Protein AF-A0A967F6J4-F1 (afdb_monomer_lite)

Secondary structure (DSSP, 8-state):
-HHHHHHHHHHHH-GGGTTSTTHHHHHHHHHHHHHHHHHHHHHHHHHHHHHHHTT--HHHHHHHHHHHHHHHHHHHHHHHH-S-HHHHHHHHHHHHHHHHHHHHHHHH--

Foldseek 3Di:
DVLVCQLVVCVVVCVVCVVDPPSSVVSSVVSVVCVVVVVLVVVLVVLQVVCVVVVNNPLSVCLVVLLVVLLVVLLVVLVVDDPCSVVSNVVSNVVSSVVSCVSSVVVSVD

Radius of gyration: 17.19 Å; chains: 1; bounding box: 37×26×44 Å

Structure (mmCIF, N/CA/C/O backbone):
data_AF-A0A967F6J4-F1
#
_entry.id   AF-A0A967F6J4-F1
#
loop_
_atom_site.group_PDB
_atom_site.id
_atom_site.type_symbol
_atom_site.label_atom_id
_atom_site.label_alt_id
_atom_site.label_comp_id
_atom_site.label_asym_id
_atom_site.label_entity_id
_atom_site.label_seq_id
_atom_site.pdbx_PDB_ins_code
_atom_site.Cartn_x
_atom_site.Cartn_y
_atom_site.Cartn_z
_atom_site.occupancy
_atom_site.B_iso_or_equiv
_atom_site.auth_seq_id
_atom_site.auth_comp_id
_atom_site.auth_asym_id
_atom_site.auth_atom_id
_atom_site.pdbx_PDB_model_num
ATOM 1 N N . MET A 1 1 ? 22.062 -3.959 3.932 1.00 48.03 1 MET A N 1
ATOM 2 C CA . MET A 1 1 ? 22.482 -5.319 3.520 1.00 48.03 1 MET A CA 1
ATOM 3 C C . MET A 1 1 ? 21.611 -5.921 2.414 1.00 48.03 1 MET A C 1
ATOM 5 O O . MET A 1 1 ? 22.178 -6.377 1.433 1.00 48.03 1 MET A O 1
ATOM 9 N N . GLY A 1 2 ? 20.271 -5.871 2.468 1.00 49.75 2 GLY A N 1
ATOM 10 C CA . GLY A 1 2 ? 19.442 -6.456 1.393 1.00 49.75 2 GLY A CA 1
ATOM 11 C C . GLY A 1 2 ? 19.561 -5.790 0.008 1.00 49.75 2 GLY A C 1
ATOM 12 O O . GLY A 1 2 ? 19.518 -6.486 -0.998 1.00 49.75 2 GLY A O 1
ATOM 13 N N . MET A 1 3 ? 19.857 -4.483 -0.063 1.00 47.31 3 MET A N 1
ATOM 14 C CA . MET A 1 3 ? 20.184 -3.800 -1.332 1.00 47.31 3 MET A CA 1
ATOM 15 C C . MET A 1 3 ? 21.465 -4.312 -2.015 1.00 47.31 3 MET A C 1
ATOM 17 O O . MET A 1 3 ? 21.596 -4.171 -3.226 1.00 47.31 3 MET A O 1
ATOM 21 N N . LEU A 1 4 ? 22.410 -4.876 -1.253 1.00 53.16 4 LEU A N 1
ATOM 22 C CA . LEU A 1 4 ? 23.666 -5.435 -1.775 1.00 53.16 4 LEU A CA 1
ATOM 23 C C . LEU A 1 4 ? 23.513 -6.916 -2.161 1.00 53.16 4 LEU A C 1
ATOM 25 O O . LEU A 1 4 ? 24.203 -7.383 -3.058 1.00 53.16 4 LEU A O 1
ATOM 29 N N . ALA A 1 5 ? 22.580 -7.637 -1.525 1.00 55.25 5 ALA A N 1
ATOM 30 C CA . ALA A 1 5 ? 22.264 -9.040 -1.817 1.00 55.25 5 ALA A CA 1
ATOM 31 C C . ALA A 1 5 ? 21.223 -9.224 -2.943 1.00 55.25 5 ALA A C 1
ATOM 33 O O . ALA A 1 5 ? 21.057 -10.332 -3.453 1.00 55.25 5 ALA A O 1
ATOM 34 N N . ALA A 1 6 ? 20.545 -8.145 -3.354 1.00 54.03 6 ALA A N 1
ATOM 35 C CA . ALA A 1 6 ? 19.533 -8.144 -4.412 1.00 54.03 6 ALA A CA 1
ATOM 36 C C . ALA A 1 6 ? 19.987 -8.806 -5.736 1.00 54.03 6 ALA A C 1
ATOM 38 O O . ALA A 1 6 ? 19.220 -9.608 -6.269 1.00 54.03 6 ALA A O 1
ATOM 39 N N . PRO A 1 7 ? 21.219 -8.590 -6.251 1.00 53.19 7 PRO A N 1
ATOM 40 C CA . PRO A 1 7 ? 21.671 -9.256 -7.477 1.00 53.19 7 PRO A CA 1
ATOM 41 C C . PRO A 1 7 ? 21.774 -10.783 -7.327 1.00 53.19 7 PRO A C 1
ATOM 43 O O . PRO A 1 7 ? 21.494 -11.523 -8.270 1.00 53.19 7 PRO A O 1
ATOM 46 N N . GLY A 1 8 ? 22.159 -11.262 -6.138 1.00 56.56 8 GLY A N 1
ATOM 47 C CA . GLY A 1 8 ? 22.277 -12.691 -5.834 1.00 56.56 8 GLY A CA 1
ATOM 48 C C . GLY A 1 8 ? 20.916 -13.377 -5.705 1.00 56.56 8 GLY A C 1
ATOM 49 O O . GLY A 1 8 ? 20.718 -14.455 -6.255 1.00 56.56 8 GLY A O 1
ATOM 50 N N . LEU A 1 9 ? 19.955 -12.714 -5.058 1.00 56.31 9 LEU A N 1
ATOM 51 C CA . LEU A 1 9 ? 18.573 -13.188 -4.924 1.00 56.31 9 LEU A CA 1
ATOM 52 C C . LEU A 1 9 ? 17.860 -13.293 -6.279 1.00 56.31 9 LEU A C 1
ATOM 54 O O . LEU A 1 9 ? 17.202 -14.294 -6.551 1.00 56.31 9 LEU A O 1
ATOM 58 N N . VAL A 1 10 ? 18.047 -12.302 -7.157 1.00 56.78 10 VAL A N 1
ATOM 59 C CA . VAL A 1 10 ? 17.493 -12.313 -8.520 1.00 56.78 10 VAL A CA 1
ATOM 60 C C . VAL A 1 10 ? 18.077 -13.456 -9.349 1.00 56.78 10 VAL A C 1
ATOM 62 O O . VAL A 1 10 ? 17.326 -14.166 -10.008 1.00 56.78 10 VAL A O 1
ATOM 65 N N . ARG A 1 11 ? 19.394 -13.694 -9.283 1.00 56.25 11 ARG A N 1
ATOM 66 C CA . ARG A 1 11 ? 20.024 -14.829 -9.983 1.00 56.25 11 ARG A CA 1
ATOM 67 C C . ARG A 1 11 ? 19.519 -16.195 -9.513 1.00 56.25 11 ARG A C 1
ATOM 69 O O . ARG A 1 11 ? 19.534 -17.129 -10.310 1.00 56.25 11 ARG A O 1
ATOM 76 N N . LEU A 1 12 ? 19.104 -16.307 -8.250 1.00 60.34 12 LEU A N 1
ATOM 77 C CA . LEU A 1 12 ? 18.668 -17.560 -7.631 1.00 60.34 12 LEU A CA 1
ATOM 78 C C . LEU A 1 12 ? 17.171 -17.842 -7.848 1.00 60.34 12 LEU A C 1
ATOM 80 O O . LEU A 1 12 ? 16.791 -18.988 -8.055 1.00 60.34 12 LEU A O 1
ATOM 84 N N . LEU A 1 13 ? 16.329 -16.803 -7.834 1.00 56.84 13 LEU A N 1
ATOM 85 C CA . LEU A 1 13 ? 14.874 -16.914 -8.015 1.00 56.84 13 LEU A CA 1
ATOM 86 C C . LEU A 1 13 ? 14.433 -16.806 -9.484 1.00 56.84 13 LEU A C 1
ATOM 88 O O . LEU A 1 13 ? 13.418 -17.383 -9.860 1.00 56.84 13 LEU A O 1
ATOM 92 N N . ALA A 1 14 ? 15.191 -16.095 -10.323 1.00 54.28 14 ALA A N 1
ATOM 93 C CA . ALA A 1 14 ? 14.901 -15.897 -11.743 1.00 54.28 14 ALA A CA 1
ATOM 94 C C . ALA A 1 14 ? 15.951 -16.596 -12.626 1.00 54.28 14 ALA A C 1
ATOM 96 O O . ALA A 1 14 ? 16.617 -15.969 -13.451 1.00 54.28 14 ALA A O 1
ATOM 97 N N . LEU A 1 15 ? 16.095 -17.917 -12.462 1.00 52.38 15 LEU A N 1
ATOM 98 C CA . LEU A 1 15 ? 17.035 -18.749 -13.233 1.00 52.38 15 LEU A CA 1
ATOM 99 C C . LEU A 1 15 ? 16.834 -18.649 -14.763 1.00 52.38 15 LEU A C 1
ATOM 101 O O . LEU A 1 15 ? 17.796 -18.808 -15.501 1.00 52.38 15 LEU A O 1
ATOM 105 N N . GLY A 1 16 ? 15.630 -18.298 -15.238 1.00 50.59 16 GLY A N 1
ATOM 106 C CA . GLY A 1 16 ? 15.321 -18.072 -16.662 1.00 50.59 16 GLY A CA 1
ATOM 107 C C . GLY A 1 16 ? 15.557 -16.646 -17.188 1.00 50.59 16 GLY A C 1
ATOM 108 O O . GLY A 1 16 ? 15.245 -16.360 -18.339 1.00 50.59 16 GLY A O 1
ATOM 109 N N . PHE A 1 17 ? 16.058 -15.710 -16.369 1.00 47.09 17 PHE A N 1
ATOM 110 C CA . PHE A 1 17 ? 16.376 -14.333 -16.803 1.00 47.09 17 PHE A CA 1
ATOM 111 C C . PHE A 1 17 ? 17.838 -14.161 -17.235 1.00 47.09 17 PHE A C 1
ATOM 113 O O . PHE A 1 17 ? 18.210 -13.093 -17.720 1.00 47.09 17 PHE A O 1
ATOM 120 N N . GLN A 1 18 ? 18.660 -15.197 -17.060 1.00 49.38 18 GLN A N 1
ATOM 121 C CA . GLN A 1 18 ? 20.082 -15.179 -17.413 1.00 49.38 18 GLN A CA 1
ATOM 122 C C . GLN A 1 18 ? 20.303 -15.221 -18.934 1.00 49.38 18 GLN A C 1
ATOM 124 O O . GLN A 1 18 ? 21.317 -14.716 -19.407 1.00 49.38 18 GLN A O 1
ATOM 129 N N . ASP A 1 19 ? 19.326 -15.724 -19.693 1.00 51.72 19 ASP A N 1
ATOM 130 C CA . ASP A 1 19 ? 19.412 -15.888 -21.150 1.00 51.72 19 ASP A CA 1
ATOM 131 C C . ASP A 1 19 ? 19.041 -14.621 -21.948 1.00 51.72 19 ASP A C 1
ATOM 133 O O . ASP A 1 19 ? 19.105 -14.616 -23.175 1.00 51.72 19 ASP A O 1
ATOM 137 N N . ILE A 1 20 ? 18.640 -13.525 -21.281 1.00 54.69 20 ILE A N 1
ATOM 138 C CA . ILE A 1 20 ? 18.161 -12.298 -21.941 1.00 54.69 20 ILE A CA 1
ATOM 139 C C . ILE A 1 20 ? 18.933 -11.080 -21.419 1.00 54.69 20 ILE A C 1
ATOM 141 O O . ILE A 1 20 ? 18.736 -10.626 -20.286 1.00 54.69 20 ILE A O 1
ATOM 145 N N . ALA A 1 21 ? 19.792 -10.513 -22.271 1.00 47.16 21 ALA A N 1
ATOM 146 C CA . ALA A 1 21 ? 20.589 -9.330 -21.955 1.00 47.16 21 ALA A CA 1
ATOM 147 C C . ALA A 1 21 ? 19.694 -8.143 -21.529 1.00 47.16 21 ALA A C 1
ATOM 149 O O . ALA A 1 21 ? 18.755 -7.775 -22.228 1.00 47.16 21 ALA A O 1
ATOM 150 N N . GLY A 1 22 ? 19.973 -7.554 -20.358 1.00 56.19 22 GLY A N 1
ATOM 151 C CA . GLY A 1 22 ? 19.273 -6.375 -19.817 1.00 56.19 22 GLY A CA 1
ATOM 152 C C . GLY A 1 22 ? 18.209 -6.643 -18.736 1.00 56.19 22 GLY A C 1
ATOM 153 O O . GLY A 1 22 ? 17.969 -5.774 -17.898 1.00 56.19 22 GLY A O 1
ATOM 154 N N . LYS A 1 23 ? 17.631 -7.853 -18.647 1.00 54.38 23 LYS A N 1
ATOM 155 C CA . LYS A 1 23 ? 16.582 -8.179 -17.648 1.00 54.38 23 LYS A CA 1
ATOM 156 C C . LYS A 1 23 ? 17.087 -8.243 -16.205 1.00 54.38 23 LYS A C 1
ATOM 158 O O . LYS A 1 23 ? 16.367 -7.868 -15.280 1.00 54.38 23 LYS A O 1
ATOM 163 N N . VAL A 1 24 ? 18.329 -8.674 -15.995 1.00 55.84 24 VAL A N 1
ATOM 164 C CA . VAL A 1 24 ? 18.935 -8.747 -14.653 1.00 55.84 24 VAL A CA 1
ATOM 165 C C . VAL A 1 24 ? 19.130 -7.348 -14.048 1.00 55.84 24 VAL A C 1
ATOM 167 O O . VAL A 1 24 ? 18.865 -7.159 -12.862 1.00 55.84 24 VAL A O 1
ATOM 170 N N . GLY A 1 25 ? 19.511 -6.355 -14.862 1.00 58.22 25 GLY A N 1
ATOM 171 C CA . GLY A 1 25 ? 19.656 -4.960 -14.424 1.00 58.22 25 GLY A CA 1
ATOM 172 C C . GLY A 1 25 ? 18.323 -4.340 -14.001 1.00 58.22 25 GLY A C 1
ATOM 173 O O . GLY A 1 25 ? 18.218 -3.805 -12.899 1.00 58.22 25 GLY A O 1
ATOM 174 N N . LEU A 1 26 ? 17.282 -4.521 -14.821 1.00 57.38 26 LEU A N 1
ATOM 175 C CA . LEU A 1 26 ? 15.930 -4.029 -14.537 1.00 57.38 26 LEU A CA 1
ATOM 176 C C . LEU A 1 26 ? 15.353 -4.643 -13.248 1.00 57.38 26 LEU A C 1
ATOM 178 O O . LEU A 1 26 ? 14.748 -3.965 -12.423 1.00 57.38 26 LEU A O 1
ATOM 182 N N . THR A 1 27 ? 15.589 -5.939 -13.038 1.00 55.25 27 THR A N 1
ATOM 183 C CA . THR A 1 27 ? 15.090 -6.660 -11.857 1.00 55.25 27 THR A CA 1
ATOM 184 C C . THR A 1 27 ? 15.815 -6.225 -10.576 1.00 55.25 27 THR A C 1
ATOM 186 O O . THR A 1 27 ? 15.199 -6.115 -9.512 1.00 55.25 27 THR A O 1
ATOM 189 N N . ALA A 1 28 ? 17.114 -5.919 -10.660 1.00 59.28 28 ALA A N 1
ATOM 190 C CA . ALA A 1 28 ? 17.877 -5.379 -9.535 1.00 59.28 28 ALA A CA 1
ATOM 191 C C . ALA A 1 28 ? 17.405 -3.967 -9.141 1.00 59.28 28 ALA A C 1
ATOM 193 O O . ALA A 1 28 ? 17.318 -3.652 -7.952 1.00 59.28 28 ALA A O 1
ATOM 194 N N . GLU A 1 29 ? 17.051 -3.139 -10.124 1.00 60.72 29 GLU A N 1
ATOM 195 C CA . GLU A 1 29 ? 16.510 -1.798 -9.900 1.00 60.72 29 GLU A CA 1
ATOM 196 C C . GLU A 1 29 ? 15.113 -1.850 -9.258 1.00 60.72 29 GLU A C 1
ATOM 198 O O . GLU A 1 29 ? 14.885 -1.222 -8.223 1.00 60.72 29 GLU A O 1
ATOM 203 N N . LEU A 1 30 ? 14.221 -2.707 -9.768 1.00 58.34 30 LEU A N 1
ATOM 204 C CA . LEU A 1 30 ? 12.904 -2.960 -9.169 1.00 58.34 30 LEU A CA 1
ATOM 205 C C . LEU A 1 30 ? 13.008 -3.475 -7.726 1.00 58.34 30 LEU A C 1
ATOM 207 O O . LEU A 1 30 ? 12.262 -3.034 -6.853 1.00 58.34 30 LEU A O 1
ATOM 211 N N . THR A 1 31 ? 13.975 -4.350 -7.436 1.00 61.00 31 THR A N 1
ATOM 212 C CA . THR A 1 31 ? 14.215 -4.859 -6.073 1.00 61.00 31 THR A CA 1
ATOM 213 C C . THR A 1 31 ? 14.689 -3.751 -5.126 1.00 61.00 31 THR A C 1
ATOM 215 O O . THR A 1 31 ? 14.302 -3.723 -3.957 1.00 61.00 31 THR A O 1
ATOM 218 N N . ARG A 1 32 ? 15.494 -2.800 -5.619 1.00 63.72 32 ARG A N 1
ATOM 219 C CA . ARG A 1 32 ? 15.898 -1.610 -4.855 1.00 63.72 32 ARG A CA 1
ATOM 220 C C . ARG A 1 32 ? 14.718 -0.683 -4.563 1.00 63.72 32 ARG A C 1
ATOM 222 O O . ARG A 1 32 ? 14.63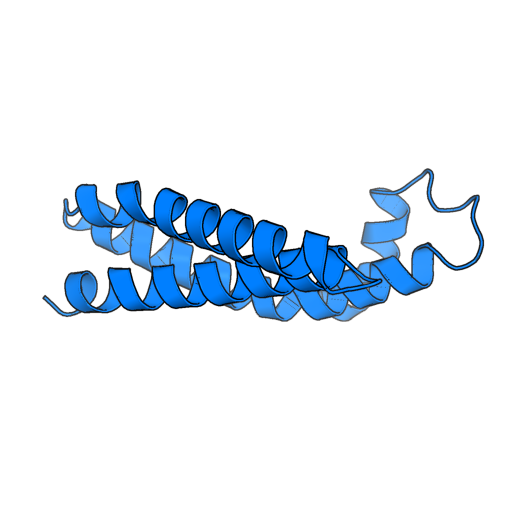7 -0.172 -3.451 1.00 63.72 32 ARG A O 1
ATOM 229 N N . ILE A 1 33 ? 13.799 -0.516 -5.512 1.00 61.44 33 ILE A N 1
ATOM 230 C CA . ILE A 1 33 ? 12.586 0.308 -5.360 1.00 61.44 33 ILE A CA 1
ATOM 231 C C . ILE A 1 33 ? 11.563 -0.348 -4.417 1.00 61.44 33 ILE A C 1
ATOM 233 O O . ILE A 1 33 ? 10.895 0.337 -3.646 1.00 61.44 33 ILE A O 1
ATOM 237 N N . MET A 1 34 ? 11.469 -1.678 -4.421 1.00 58.56 34 MET A N 1
ATOM 238 C CA . MET A 1 34 ? 10.602 -2.449 -3.518 1.00 58.56 34 MET A CA 1
ATOM 239 C C . MET A 1 34 ? 11.132 -2.503 -2.077 1.00 58.56 34 MET A C 1
ATOM 241 O O . MET A 1 34 ? 10.382 -2.781 -1.143 1.00 58.56 34 MET A O 1
ATOM 245 N N . PHE A 1 35 ? 12.422 -2.237 -1.860 1.00 66.69 35 PHE A N 1
ATOM 246 C CA . PHE A 1 35 ? 13.028 -2.326 -0.531 1.00 66.69 35 PHE A CA 1
ATOM 247 C C . PHE A 1 35 ? 12.428 -1.324 0.477 1.00 66.69 35 PHE A C 1
ATOM 249 O O . PHE A 1 35 ? 12.081 -1.736 1.582 1.00 66.69 35 PHE A O 1
ATOM 256 N N . PRO A 1 36 ? 12.222 -0.039 0.123 1.00 61.91 36 PRO A N 1
ATOM 257 C CA . PRO A 1 36 ? 11.424 0.884 0.929 1.00 61.91 36 PRO A CA 1
ATOM 258 C C . PRO A 1 36 ? 9.982 0.409 1.153 1.00 61.91 36 PRO A C 1
ATOM 260 O O . PRO A 1 36 ? 9.460 0.562 2.255 1.00 61.91 36 PRO A O 1
ATOM 263 N N . TYR A 1 37 ? 9.347 -0.209 0.148 1.00 61.34 37 TYR A N 1
ATOM 264 C CA . TYR A 1 37 ? 7.979 -0.732 0.260 1.00 61.34 37 TYR A CA 1
ATOM 265 C C . TYR A 1 37 ? 7.854 -1.824 1.338 1.00 61.34 37 TYR A C 1
ATOM 267 O O . TYR A 1 37 ? 6.836 -1.882 2.025 1.00 61.34 37 TYR A O 1
ATOM 275 N N . LEU A 1 38 ? 8.909 -2.619 1.576 1.00 67.25 38 LEU A N 1
ATOM 276 C CA . LEU A 1 38 ? 8.945 -3.610 2.663 1.00 67.25 38 LEU A CA 1
ATOM 277 C C . LEU A 1 38 ? 8.787 -2.986 4.059 1.00 67.25 38 LEU A C 1
ATOM 279 O O . LEU A 1 38 ? 8.173 -3.592 4.936 1.00 67.25 38 LEU A O 1
ATOM 283 N N . LEU A 1 39 ? 9.308 -1.774 4.272 1.00 69.50 39 LEU A N 1
ATOM 284 C CA . LEU A 1 39 ? 9.124 -1.062 5.538 1.00 69.50 39 LEU A CA 1
ATOM 285 C C . LEU A 1 39 ? 7.651 -0.673 5.722 1.00 69.50 39 LEU A C 1
ATOM 287 O O . LEU A 1 39 ? 7.076 -0.900 6.785 1.00 69.50 39 LEU A O 1
ATOM 291 N N . PHE A 1 40 ? 7.025 -0.145 4.668 1.00 66.06 40 PHE A N 1
ATOM 292 C CA . PHE A 1 40 ? 5.624 0.275 4.692 1.00 66.06 40 PHE A CA 1
ATOM 293 C C . PHE A 1 40 ? 4.657 -0.901 4.853 1.00 66.06 40 PHE A C 1
ATOM 295 O O . PHE A 1 40 ? 3.748 -0.824 5.679 1.00 66.06 40 PHE A O 1
ATOM 302 N N . ILE A 1 41 ? 4.870 -2.010 4.137 1.00 71.19 41 ILE A N 1
ATOM 303 C CA . ILE A 1 41 ? 4.024 -3.202 4.286 1.00 71.19 41 ILE A CA 1
ATOM 304 C C . ILE A 1 41 ? 4.232 -3.882 5.647 1.00 71.19 41 ILE A C 1
ATOM 306 O O . ILE A 1 41 ? 3.275 -4.394 6.221 1.00 71.19 41 ILE A O 1
ATOM 310 N N . GLY A 1 42 ? 5.445 -3.820 6.213 1.00 76.75 42 GLY A N 1
ATOM 311 C CA . GLY A 1 42 ? 5.729 -4.288 7.572 1.00 76.75 42 GLY A CA 1
ATOM 312 C C . GLY A 1 42 ? 5.007 -3.464 8.643 1.00 76.75 42 GLY A C 1
ATOM 313 O O . GLY A 1 42 ? 4.361 -4.031 9.522 1.00 76.75 42 GLY A O 1
ATOM 314 N N . LEU A 1 43 ? 5.046 -2.132 8.536 1.00 76.00 43 LEU A N 1
ATOM 315 C CA . LEU A 1 43 ? 4.283 -1.218 9.397 1.00 76.00 43 LEU A CA 1
ATOM 316 C C . LEU A 1 43 ? 2.775 -1.473 9.296 1.00 76.00 43 LEU A C 1
ATOM 318 O O . LEU A 1 43 ? 2.092 -1.569 10.312 1.00 76.00 43 LEU A O 1
ATOM 322 N N . MET A 1 44 ? 2.259 -1.646 8.081 1.00 75.56 44 MET A N 1
ATOM 323 C CA . MET A 1 44 ? 0.848 -1.950 7.861 1.00 75.56 44 MET A CA 1
ATOM 324 C C . MET A 1 44 ? 0.447 -3.302 8.468 1.00 75.56 44 MET A C 1
ATOM 326 O O . MET A 1 44 ? -0.595 -3.399 9.118 1.00 75.56 44 MET A O 1
ATOM 330 N N . ALA A 1 45 ? 1.281 -4.333 8.308 1.00 78.69 45 ALA A N 1
ATOM 331 C CA . ALA A 1 45 ? 1.060 -5.642 8.915 1.00 78.69 45 ALA A CA 1
ATOM 332 C C . ALA A 1 45 ? 1.048 -5.567 10.450 1.00 78.69 45 ALA A C 1
ATOM 334 O O . ALA A 1 45 ? 0.201 -6.196 11.082 1.00 78.69 45 ALA A O 1
ATOM 335 N N . LEU A 1 46 ? 1.927 -4.754 11.046 1.00 82.19 46 LEU A N 1
ATOM 336 C CA . LEU A 1 46 ? 1.959 -4.523 12.491 1.00 82.19 46 LEU A CA 1
ATOM 337 C C . LEU A 1 46 ? 0.675 -3.843 12.988 1.00 82.19 46 LEU A C 1
ATOM 339 O O . LEU A 1 46 ? 0.093 -4.287 13.974 1.00 82.19 46 LEU A O 1
ATOM 343 N N . VAL A 1 47 ? 0.201 -2.803 12.293 1.00 78.69 47 VAL A N 1
ATOM 344 C CA . VAL A 1 47 ? -1.041 -2.095 12.649 1.00 78.69 47 VAL A CA 1
ATOM 345 C C . VAL A 1 47 ? -2.256 -3.022 12.542 1.00 78.69 47 VAL A C 1
ATOM 347 O O . VAL A 1 47 ? -3.091 -3.043 13.444 1.00 78.69 47 VAL A O 1
ATOM 350 N N . MET A 1 48 ? -2.334 -3.846 11.492 1.00 79.06 48 MET A N 1
ATOM 351 C CA . MET A 1 48 ? -3.391 -4.856 11.363 1.00 79.06 48 MET A CA 1
ATOM 352 C C . MET A 1 48 ? -3.328 -5.907 12.480 1.00 79.06 48 MET A C 1
ATOM 354 O O . MET A 1 48 ? -4.366 -6.282 13.023 1.00 79.06 48 MET A O 1
ATOM 358 N N . ALA A 1 49 ? -2.129 -6.367 12.850 1.00 80.56 49 ALA A N 1
ATOM 359 C CA . ALA A 1 49 ? -1.943 -7.326 13.938 1.00 80.56 49 ALA A CA 1
ATOM 360 C C . ALA A 1 49 ? -2.356 -6.742 15.300 1.00 80.56 49 ALA A C 1
ATOM 362 O O . ALA A 1 49 ? -3.033 -7.418 16.074 1.00 80.56 49 ALA A O 1
AT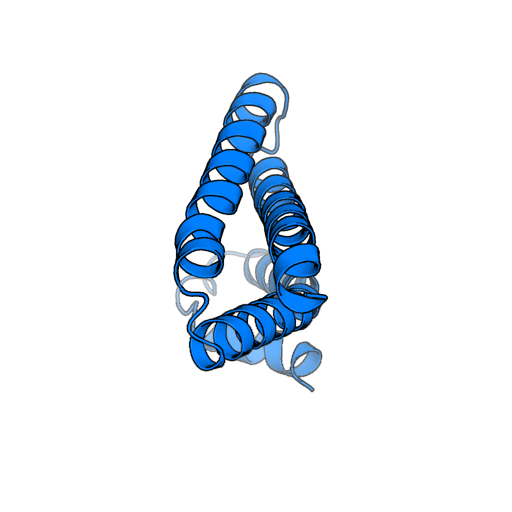OM 363 N N . LEU A 1 50 ? -2.005 -5.481 15.570 1.00 83.44 50 LEU A N 1
ATOM 364 C CA . LEU A 1 50 ? -2.366 -4.784 16.803 1.00 83.44 50 LEU A CA 1
ATOM 365 C C . LEU A 1 50 ? -3.883 -4.573 16.915 1.00 83.44 50 LEU A C 1
ATOM 367 O O . LEU A 1 50 ? -4.462 -4.863 17.960 1.00 83.44 50 LEU A O 1
ATOM 371 N N . LEU A 1 51 ? -4.541 -4.158 15.828 1.00 80.25 51 LEU A N 1
ATOM 372 C CA . LEU A 1 51 ? -6.000 -4.004 15.780 1.0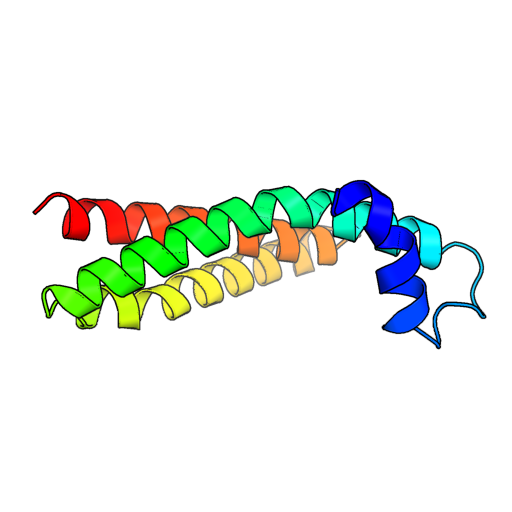0 80.25 51 LEU A CA 1
ATOM 373 C C . LEU A 1 51 ? -6.737 -5.338 15.960 1.00 80.25 51 LEU A C 1
ATOM 375 O O . LEU A 1 51 ? -7.705 -5.418 16.717 1.00 80.25 51 LEU A O 1
ATOM 379 N N . ASN A 1 52 ? -6.230 -6.412 15.352 1.00 83.19 52 ASN A N 1
ATOM 380 C CA . ASN A 1 52 ? -6.756 -7.757 15.580 1.00 83.19 52 ASN A CA 1
ATOM 381 C C . ASN A 1 52 ? -6.590 -8.200 17.045 1.00 83.19 52 ASN A C 1
ATOM 383 O O . ASN A 1 52 ? -7.489 -8.838 17.595 1.00 83.19 52 ASN A O 1
ATOM 387 N N . ALA A 1 53 ? -5.484 -7.837 17.705 1.00 82.12 53 ALA A N 1
ATOM 388 C CA . ALA A 1 53 ? -5.248 -8.167 19.112 1.00 82.12 53 ALA A CA 1
ATOM 389 C C . ALA A 1 53 ? -6.241 -7.467 20.060 1.00 82.12 53 ALA A C 1
ATOM 391 O O . ALA A 1 53 ? -6.695 -8.080 21.026 1.00 82.12 53 ALA A O 1
ATOM 392 N N . VAL A 1 54 ? -6.657 -6.232 19.750 1.00 83.94 54 VAL A N 1
ATOM 393 C CA . VAL A 1 54 ? -7.703 -5.500 20.500 1.00 83.94 54 VAL A CA 1
ATOM 394 C C . VAL A 1 54 ? -9.134 -5.847 20.055 1.00 83.94 54 VAL A C 1
ATOM 396 O O . VAL A 1 54 ? -10.085 -5.142 20.381 1.00 83.94 54 VAL A O 1
ATOM 399 N N . ARG A 1 55 ? -9.310 -6.965 19.335 1.00 80.56 55 ARG A N 1
ATOM 400 C CA . ARG A 1 55 ? -10.591 -7.476 18.811 1.00 80.56 55 ARG A CA 1
ATOM 401 C C . ARG A 1 55 ? -11.298 -6.567 17.798 1.00 80.56 55 ARG A C 1
ATOM 403 O O . ARG A 1 55 ? -12.491 -6.735 17.540 1.00 80.56 55 ARG A O 1
ATOM 410 N N . VAL A 1 56 ? -10.568 -5.654 17.159 1.00 78.06 56 VAL A N 1
ATOM 411 C CA . VAL A 1 56 ? -11.054 -4.855 16.029 1.00 78.06 56 VAL A CA 1
ATOM 412 C C . VAL A 1 56 ? -10.698 -5.585 14.732 1.00 78.06 56 VAL A C 1
ATOM 414 O O . VAL A 1 56 ? -9.682 -5.312 14.105 1.00 78.06 56 VAL A O 1
ATOM 417 N N . PHE A 1 57 ? -11.539 -6.540 14.325 1.00 78.25 57 PHE A N 1
ATOM 418 C CA . PHE A 1 57 ? -11.287 -7.392 13.148 1.00 78.25 57 PHE A CA 1
ATOM 419 C C . PHE A 1 57 ? -11.845 -6.823 11.838 1.00 78.25 57 PHE A C 1
ATOM 421 O O . PHE A 1 57 ? -11.324 -7.099 10.760 1.00 78.25 57 PHE A O 1
ATOM 428 N N . ALA A 1 58 ? -12.906 -6.015 11.916 1.00 79.88 58 ALA A N 1
ATOM 429 C CA . ALA A 1 58 ? -13.613 -5.522 10.735 1.00 79.88 58 ALA A CA 1
ATOM 430 C C . ALA A 1 58 ? -12.767 -4.544 9.901 1.00 79.88 58 ALA A C 1
ATOM 432 O O . ALA A 1 58 ? -12.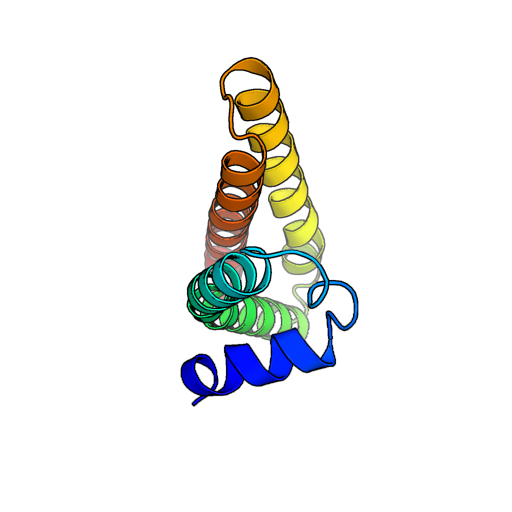748 -4.639 8.675 1.00 79.88 58 ALA A O 1
ATOM 433 N N . ALA A 1 59 ? -12.035 -3.633 10.553 1.00 79.12 59 ALA A N 1
ATOM 434 C CA . ALA A 1 59 ? -11.205 -2.654 9.852 1.00 79.12 59 ALA A CA 1
ATOM 435 C C . ALA A 1 59 ? -9.992 -3.304 9.139 1.00 79.12 59 ALA A C 1
ATOM 437 O O . ALA A 1 59 ? -9.844 -3.074 7.937 1.00 79.12 59 ALA A O 1
ATOM 438 N N . PRO A 1 60 ? -9.192 -4.185 9.784 1.00 77.94 60 PRO A N 1
ATOM 439 C CA . PRO A 1 60 ? -8.131 -4.947 9.110 1.00 77.94 60 PRO A CA 1
ATOM 440 C C . PRO A 1 60 ? -8.633 -5.897 8.010 1.00 77.94 60 PRO A C 1
ATOM 442 O O . PRO A 1 60 ? -7.963 -6.087 6.994 1.00 77.94 60 PRO A O 1
ATOM 445 N N . ALA A 1 61 ? -9.822 -6.486 8.168 1.00 81.75 61 ALA A N 1
ATOM 446 C CA . ALA A 1 61 ? -10.402 -7.358 7.144 1.00 81.75 61 ALA A CA 1
ATOM 447 C C . ALA A 1 61 ? -10.829 -6.594 5.876 1.00 81.75 61 ALA A C 1
ATOM 449 O O . ALA A 1 61 ? -10.839 -7.170 4.789 1.00 81.75 61 ALA A O 1
ATOM 450 N N . PHE A 1 62 ? -11.152 -5.300 5.990 1.00 84.25 62 PHE A N 1
ATOM 451 C CA . PHE A 1 62 ? -11.565 -4.470 4.855 1.00 84.25 62 PHE A CA 1
ATOM 452 C C . PHE A 1 62 ? -10.384 -3.867 4.082 1.00 84.25 62 PHE A C 1
ATOM 454 O O . PHE A 1 62 ? -10.498 -3.575 2.891 1.00 84.25 62 PHE A O 1
ATOM 461 N N . THR A 1 63 ? -9.214 -3.720 4.711 1.00 84.19 63 THR A N 1
ATOM 462 C CA . THR A 1 63 ? -8.043 -3.105 4.070 1.00 84.19 63 THR A CA 1
ATOM 463 C C . THR A 1 63 ? -7.622 -3.713 2.723 1.00 84.19 63 THR A C 1
ATOM 465 O O . THR A 1 63 ? -7.307 -2.937 1.818 1.00 84.19 63 THR A O 1
ATOM 468 N N . PRO A 1 64 ? -7.639 -5.042 2.491 1.00 83.19 64 PRO A N 1
ATOM 469 C CA . PRO A 1 64 ? -7.314 -5.619 1.181 1.00 83.19 64 PRO A CA 1
ATOM 470 C C . PRO A 1 64 ? -8.228 -5.130 0.047 1.00 83.19 64 PR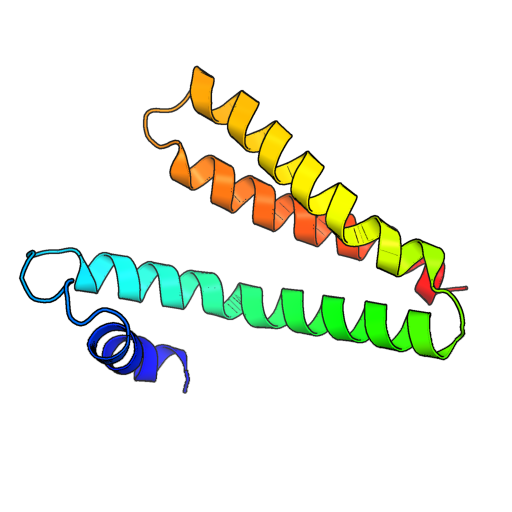O A C 1
ATOM 472 O O . PRO A 1 64 ? -7.786 -5.015 -1.096 1.00 83.19 64 PRO A O 1
ATOM 475 N N . VAL A 1 65 ? -9.487 -4.794 0.354 1.00 89.25 65 VAL A N 1
ATOM 476 C CA . VAL A 1 65 ? -10.454 -4.273 -0.625 1.00 89.25 65 VAL A CA 1
ATOM 477 C C . VAL A 1 65 ? -10.016 -2.902 -1.138 1.00 89.25 65 VAL A C 1
ATOM 479 O O . VAL A 1 65 ? -10.051 -2.667 -2.343 1.00 89.25 65 VAL A O 1
ATOM 482 N N . LEU A 1 66 ? -9.535 -2.025 -0.250 1.00 86.88 66 LEU A N 1
ATOM 483 C CA . LEU A 1 66 ? -9.037 -0.689 -0.608 1.00 86.88 66 LEU A CA 1
ATOM 484 C C . LEU A 1 66 ? -7.828 -0.756 -1.552 1.00 86.88 66 LEU A C 1
ATOM 486 O O . LEU A 1 66 ? -7.762 -0.007 -2.526 1.00 86.88 66 LEU A O 1
ATOM 490 N N . LEU A 1 67 ? -6.898 -1.680 -1.300 1.00 85.12 67 LEU A N 1
ATOM 491 C CA . LEU A 1 67 ? -5.734 -1.890 -2.166 1.00 85.12 67 LEU A CA 1
ATOM 492 C C . LEU A 1 67 ? -6.146 -2.393 -3.547 1.00 85.12 67 LEU A C 1
ATOM 494 O O . LEU A 1 67 ? -5.725 -1.822 -4.549 1.00 85.12 67 LEU A O 1
ATOM 498 N N . ASN A 1 68 ? -7.011 -3.406 -3.608 1.00 92.31 68 ASN A N 1
ATOM 499 C CA . ASN A 1 68 ? -7.508 -3.918 -4.882 1.00 92.31 68 ASN A CA 1
ATOM 500 C C . ASN A 1 68 ? -8.273 -2.843 -5.664 1.00 92.31 68 ASN A C 1
ATOM 502 O O . ASN A 1 68 ? -8.044 -2.678 -6.859 1.00 92.31 68 ASN A O 1
ATOM 506 N N . ALA A 1 69 ? -9.124 -2.062 -4.995 1.00 91.75 69 ALA A N 1
ATOM 507 C CA . ALA A 1 69 ? -9.845 -0.958 -5.619 1.00 91.75 69 ALA A CA 1
ATOM 508 C C . ALA A 1 69 ? -8.890 0.108 -6.178 1.00 91.75 69 ALA A C 1
ATOM 510 O O . ALA A 1 69 ? -9.093 0.587 -7.295 1.00 91.75 69 ALA A O 1
ATOM 511 N N . SER A 1 70 ? -7.826 0.448 -5.445 1.00 91.06 70 SER A N 1
ATOM 512 C CA . SER A 1 70 ? -6.812 1.403 -5.900 1.00 91.06 70 SER A CA 1
ATOM 513 C C . SER A 1 70 ? -6.039 0.885 -7.115 1.00 91.06 70 SER A C 1
ATOM 515 O O . SER A 1 70 ? -5.926 1.595 -8.113 1.00 91.06 70 SER A O 1
ATOM 517 N N . ILE A 1 71 ? -5.595 -0.376 -7.085 1.00 88.44 71 ILE A N 1
ATOM 518 C CA . ILE A 1 71 ? -4.897 -1.013 -8.210 1.00 88.44 71 ILE A CA 1
ATOM 519 C C . ILE A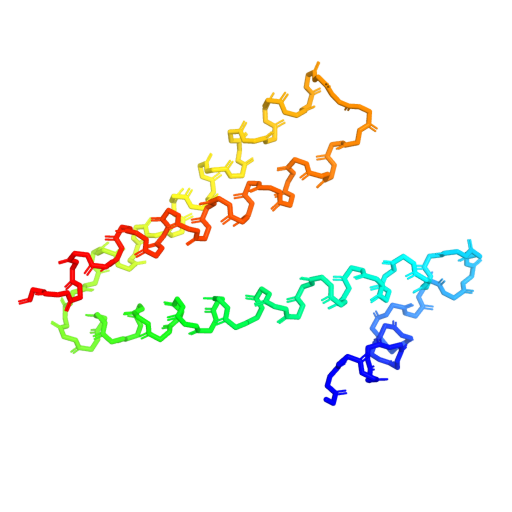 1 71 ? -5.793 -1.047 -9.448 1.00 88.44 71 ILE A C 1
ATOM 521 O O . ILE A 1 71 ? -5.355 -0.628 -10.514 1.00 88.44 71 ILE A O 1
ATOM 525 N N . ILE A 1 72 ? -7.048 -1.491 -9.317 1.00 90.69 72 ILE A N 1
ATOM 526 C CA . ILE A 1 72 ? -7.998 -1.548 -10.438 1.00 90.69 72 ILE A CA 1
ATOM 527 C C . ILE A 1 72 ? -8.246 -0.144 -10.998 1.00 90.69 72 ILE A C 1
ATOM 529 O O . ILE A 1 72 ? -8.220 0.044 -12.211 1.00 90.69 72 ILE A O 1
ATOM 533 N N . SER A 1 73 ? -8.424 0.857 -10.133 1.00 89.50 73 SER A N 1
ATOM 534 C CA . SER A 1 73 ? -8.639 2.245 -10.557 1.00 89.50 73 SER A CA 1
ATOM 535 C C . SER A 1 73 ? -7.437 2.790 -11.330 1.00 89.50 73 SER A C 1
ATOM 537 O O . SER A 1 73 ? -7.598 3.328 -12.424 1.00 89.50 73 SER A O 1
ATOM 539 N N . CYS A 1 74 ? -6.219 2.602 -10.818 1.00 86.00 74 CYS A N 1
ATOM 540 C CA . CYS A 1 74 ? -5.005 3.036 -11.507 1.00 86.00 74 CYS A CA 1
ATOM 541 C C . CYS A 1 74 ? -4.752 2.244 -12.794 1.00 86.00 74 CYS A C 1
ATOM 543 O O . CYS A 1 74 ? -4.334 2.837 -13.785 1.00 86.00 74 CYS A O 1
ATOM 545 N N . ALA A 1 75 ? -5.056 0.946 -12.822 1.00 85.62 75 ALA A N 1
ATOM 546 C CA . ALA A 1 75 ? -4.958 0.125 -14.024 1.00 85.62 75 ALA A CA 1
ATOM 547 C C . ALA A 1 75 ? -5.934 0.594 -15.110 1.00 85.62 75 ALA A C 1
ATOM 549 O O . ALA A 1 75 ? -5.541 0.721 -16.264 1.00 85.62 75 ALA A O 1
ATOM 550 N N . LEU A 1 76 ? -7.183 0.915 -14.758 1.00 86.62 76 LEU A N 1
ATOM 551 C CA . LEU A 1 76 ? -8.178 1.427 -15.707 1.00 86.62 76 LEU A CA 1
ATOM 552 C C . LEU A 1 76 ? -7.801 2.805 -16.267 1.00 86.62 76 LEU A C 1
ATOM 554 O O . LEU A 1 76 ? -8.032 3.068 -17.449 1.00 86.62 76 LEU A O 1
ATOM 558 N N . LEU A 1 77 ? -7.210 3.671 -15.438 1.00 82.94 77 LEU A N 1
ATOM 559 C CA . LEU A 1 77 ? -6.724 4.990 -15.854 1.00 82.94 77 LEU A CA 1
ATOM 560 C C . LEU A 1 77 ? -5.478 4.878 -16.746 1.00 82.94 77 LEU A C 1
ATOM 562 O O . LEU A 1 77 ? -5.417 5.506 -17.805 1.00 82.94 77 LEU A O 1
ATOM 566 N N . GLY A 1 78 ? -4.525 4.033 -16.346 1.00 76.56 78 GLY A N 1
ATOM 567 C CA . GLY A 1 78 ? -3.257 3.815 -17.037 1.00 76.56 78 GLY A CA 1
ATOM 568 C C . GLY A 1 78 ? -3.385 3.056 -18.352 1.00 76.56 78 GLY A C 1
ATOM 569 O O . GLY A 1 78 ? -2.739 3.425 -19.329 1.00 76.56 78 GLY A O 1
ATOM 570 N N . ALA A 1 79 ? -4.274 2.059 -18.419 1.00 68.38 79 ALA A N 1
ATOM 571 C CA . ALA A 1 79 ? -4.496 1.238 -19.613 1.00 68.38 79 ALA A CA 1
ATOM 572 C C . ALA A 1 79 ? -4.987 2.038 -20.828 1.00 68.38 79 ALA A C 1
ATOM 574 O O . ALA A 1 79 ? -4.906 1.555 -21.952 1.00 68.38 79 ALA A O 1
ATOM 575 N N . ARG A 1 80 ? -5.521 3.246 -20.614 1.00 69.31 80 ARG A N 1
ATOM 576 C CA . ARG A 1 80 ? -6.074 4.091 -21.679 1.00 69.31 80 ARG A CA 1
ATOM 577 C C . ARG A 1 80 ? -5.155 5.242 -22.097 1.00 69.31 80 ARG A C 1
ATOM 579 O O . ARG A 1 80 ? -5.392 5.819 -23.150 1.00 69.31 80 ARG A O 1
ATOM 586 N N . HIS A 1 81 ? -4.143 5.584 -21.293 1.00 65.56 81 HIS A N 1
ATOM 587 C CA . HIS A 1 81 ? -3.401 6.848 -21.430 1.00 65.56 81 HIS A CA 1
ATOM 588 C C . HIS A 1 81 ? -1.871 6.718 -21.332 1.00 65.56 81 HIS A C 1
ATOM 590 O O . HIS A 1 81 ? -1.188 7.737 -21.234 1.00 65.56 81 HIS A O 1
ATOM 596 N N . SER A 1 82 ? -1.284 5.516 -21.301 1.00 62.00 82 SER A N 1
ATOM 597 C CA . SER A 1 82 ? 0.176 5.390 -21.172 1.00 62.00 82 SER A CA 1
ATOM 598 C C . SER A 1 82 ? 0.782 4.195 -21.889 1.00 62.00 82 SER A C 1
ATOM 600 O O . SER A 1 82 ? 0.342 3.065 -21.712 1.00 62.00 82 SER A O 1
ATOM 602 N N . ASP A 1 83 ? 1.902 4.457 -22.566 1.00 68.81 83 ASP A N 1
ATOM 603 C CA . ASP A 1 83 ? 2.777 3.458 -23.198 1.00 68.81 83 ASP A CA 1
ATOM 604 C C . ASP A 1 83 ? 3.504 2.551 -22.184 1.00 68.81 83 ASP A C 1
ATOM 606 O O . ASP A 1 83 ? 4.178 1.602 -22.569 1.00 68.81 83 ASP A O 1
ATOM 610 N N . THR A 1 84 ? 3.376 2.830 -20.877 1.00 70.31 84 THR A N 1
ATOM 611 C CA . THR A 1 84 ? 3.974 2.044 -19.777 1.00 70.31 84 THR A CA 1
ATOM 612 C C . THR A 1 84 ? 2.929 1.675 -18.707 1.00 70.31 84 THR A C 1
ATOM 614 O O . THR A 1 84 ? 2.896 2.274 -17.624 1.00 70.31 84 THR A O 1
ATOM 617 N N . PRO A 1 85 ? 2.038 0.701 -18.982 1.00 71.38 85 PRO A N 1
ATOM 618 C CA . PRO A 1 85 ? 0.967 0.279 -18.071 1.00 71.38 85 PRO A CA 1
ATOM 619 C C . PRO A 1 85 ? 1.474 -0.162 -16.690 1.00 71.38 85 PRO A C 1
ATOM 621 O O . PRO A 1 85 ? 0.853 0.126 -15.669 1.00 71.38 85 PRO A O 1
ATOM 624 N N . GLU A 1 86 ? 2.636 -0.807 -16.630 1.00 77.06 86 GLU A N 1
ATOM 625 C CA . GLU A 1 86 ? 3.273 -1.294 -15.404 1.00 77.06 86 GLU A CA 1
ATOM 626 C C . GLU A 1 86 ? 3.538 -0.198 -14.359 1.00 77.06 86 GLU A C 1
ATOM 628 O O . GLU A 1 86 ? 3.417 -0.449 -13.156 1.00 77.06 86 GLU A O 1
ATOM 633 N N . ARG A 1 87 ? 3.827 1.042 -14.783 1.00 76.50 87 ARG A N 1
ATOM 634 C CA . ARG A 1 87 ? 4.035 2.166 -13.853 1.00 76.50 87 ARG A CA 1
ATOM 635 C C . ARG A 1 87 ? 2.758 2.525 -13.098 1.00 76.50 87 ARG A C 1
ATOM 637 O O . ARG A 1 87 ? 2.818 2.879 -11.923 1.00 76.50 87 ARG A O 1
ATOM 644 N N . TRP A 1 88 ? 1.604 2.383 -13.743 1.00 81.38 88 TRP A N 1
ATOM 645 C CA . TRP A 1 88 ? 0.306 2.662 -13.135 1.00 81.38 88 TRP A CA 1
ATOM 646 C C . TRP A 1 88 ? -0.099 1.603 -12.114 1.00 81.38 88 TRP A C 1
ATOM 648 O O . TRP A 1 88 ? -0.673 1.945 -11.081 1.00 81.38 88 TRP A O 1
ATOM 658 N N . PHE A 1 89 ? 0.265 0.338 -12.341 1.00 80.62 89 PHE A N 1
ATOM 659 C CA . PHE A 1 89 ? 0.101 -0.709 -11.331 1.00 80.62 89 PHE A CA 1
ATOM 660 C C . PHE A 1 89 ? 0.948 -0.422 -10.088 1.00 80.62 89 PHE A C 1
ATOM 662 O O . PHE A 1 89 ? 0.431 -0.487 -8.974 1.00 80.62 89 PHE A O 1
ATOM 669 N N . ALA A 1 90 ? 2.216 -0.037 -10.266 1.00 78.12 90 ALA A N 1
ATOM 670 C CA . ALA A 1 90 ? 3.083 0.332 -9.147 1.00 78.12 90 ALA A CA 1
ATOM 671 C C . ALA A 1 90 ? 2.528 1.532 -8.356 1.00 78.12 90 ALA A C 1
ATOM 673 O O . ALA A 1 90 ? 2.507 1.508 -7.125 1.00 78.12 90 ALA A O 1
ATOM 674 N N . LEU A 1 91 ? 2.011 2.549 -9.056 1.00 83.50 91 LEU A N 1
ATOM 675 C CA . LEU A 1 91 ? 1.365 3.705 -8.433 1.00 83.50 91 LEU A CA 1
ATOM 676 C C . LEU A 1 91 ? 0.107 3.302 -7.643 1.00 83.50 91 LEU A C 1
ATOM 678 O O . LEU A 1 91 ? -0.077 3.758 -6.518 1.00 83.50 91 LEU A O 1
ATOM 682 N N . GLY A 1 92 ? -0.722 2.409 -8.193 1.00 85.75 92 GLY A N 1
ATOM 683 C CA . GLY A 1 92 ? -1.923 1.897 -7.527 1.00 85.75 92 GLY A CA 1
ATOM 684 C C . GLY A 1 92 ? -1.620 1.088 -6.266 1.00 85.75 92 GLY A C 1
ATOM 685 O O . GLY A 1 92 ? -2.317 1.220 -5.265 1.00 85.75 92 GLY A O 1
ATOM 686 N N . VAL A 1 93 ? -0.539 0.305 -6.256 1.00 83.31 93 VAL A N 1
ATOM 687 C CA . VAL A 1 93 ? -0.083 -0.396 -5.043 1.00 83.31 93 VAL A CA 1
ATOM 688 C C . VAL A 1 93 ? 0.371 0.601 -3.971 1.00 83.31 93 VAL A C 1
ATOM 690 O O . VAL A 1 93 ? 0.051 0.433 -2.793 1.00 83.31 93 VAL A O 1
ATOM 693 N N . LEU A 1 94 ? 1.092 1.654 -4.366 1.00 82.69 94 LEU A N 1
ATOM 694 C CA . LEU A 1 94 ? 1.608 2.664 -3.443 1.00 82.69 94 LEU A CA 1
ATOM 695 C C . LEU A 1 94 ? 0.478 3.509 -2.832 1.00 82.69 94 LEU A C 1
ATOM 697 O O . LEU A 1 94 ? 0.420 3.680 -1.614 1.00 82.69 94 LEU A O 1
ATOM 701 N N . LEU A 1 95 ? -0.462 3.966 -3.666 1.00 86.44 95 LEU A N 1
ATOM 702 C CA . LEU A 1 95 ? -1.664 4.686 -3.234 1.00 86.44 95 LEU A CA 1
ATOM 703 C C . LEU A 1 95 ? -2.580 3.803 -2.385 1.00 86.44 95 LEU A C 1
ATOM 705 O O . LEU A 1 95 ? -3.071 4.250 -1.351 1.00 86.44 95 LEU A O 1
ATOM 709 N N . GLY A 1 96 ? -2.769 2.542 -2.774 1.00 86.06 96 GLY A N 1
ATOM 710 C CA . GLY A 1 96 ? -3.530 1.573 -1.997 1.00 86.06 96 GLY A CA 1
ATOM 711 C C . GLY A 1 96 ? -2.940 1.358 -0.605 1.00 86.06 96 GLY A C 1
ATOM 712 O O . GLY A 1 96 ? -3.680 1.398 0.373 1.00 86.06 96 GLY A O 1
ATOM 713 N N . GLY A 1 97 ? -1.614 1.236 -0.487 1.00 80.81 97 GLY A N 1
ATOM 714 C CA . GLY A 1 97 ? -0.931 1.142 0.808 1.00 80.81 97 GLY A CA 1
ATOM 715 C C . GLY A 1 97 ? -1.105 2.393 1.679 1.00 80.81 97 GLY A C 1
ATOM 716 O O . GLY A 1 97 ? -1.364 2.286 2.878 1.00 80.81 97 GLY A O 1
ATOM 717 N N . MET A 1 98 ? -1.039 3.589 1.085 1.00 85.19 98 MET A N 1
ATOM 718 C CA . MET A 1 98 ? -1.315 4.845 1.797 1.00 85.19 98 MET A CA 1
ATOM 719 C C . MET A 1 98 ? -2.767 4.928 2.282 1.00 85.19 98 MET A C 1
ATOM 721 O O . MET A 1 98 ? -3.011 5.309 3.426 1.00 85.19 98 MET A O 1
ATOM 725 N N . LEU A 1 99 ? -3.728 4.533 1.441 1.00 86.06 99 LEU A N 1
ATOM 726 C CA . LEU A 1 99 ? -5.149 4.485 1.793 1.00 86.06 99 LEU A CA 1
ATOM 727 C C . LEU A 1 99 ? -5.420 3.475 2.910 1.00 86.06 99 LEU A C 1
ATOM 729 O O . LEU A 1 99 ? -6.190 3.768 3.819 1.00 86.06 99 LEU A O 1
ATOM 733 N N . GLN A 1 100 ? -4.765 2.314 2.877 1.00 83.44 100 GLN A N 1
ATOM 734 C CA . GLN A 1 100 ? -4.864 1.306 3.931 1.00 83.44 100 GLN A CA 1
ATOM 735 C C . GLN A 1 100 ? -4.355 1.841 5.271 1.00 83.44 100 GLN A C 1
ATOM 737 O O . GLN A 1 100 ? -5.051 1.728 6.279 1.00 83.44 100 GLN A O 1
ATOM 742 N N . LEU A 1 101 ? -3.174 2.466 5.282 1.00 80.81 101 LEU A N 1
ATOM 743 C CA . LEU A 1 101 ? -2.610 3.072 6.490 1.00 80.81 101 LEU A CA 1
ATOM 744 C C . LEU A 1 101 ? -3.491 4.209 7.017 1.00 80.81 101 LEU A C 1
ATOM 746 O O . LEU A 1 101 ? -3.795 4.235 8.207 1.00 80.81 101 LEU A O 1
ATOM 750 N N . GLY A 1 102 ? -3.950 5.107 6.141 1.00 84.25 102 GLY A N 1
ATOM 751 C CA . GLY A 1 102 ? -4.844 6.207 6.507 1.00 84.25 102 GLY A CA 1
ATOM 752 C C . GLY A 1 102 ? -6.198 5.730 7.037 1.00 84.25 102 GLY A C 1
ATOM 753 O O . GLY A 1 102 ? -6.722 6.317 7.978 1.00 84.25 102 GLY A O 1
ATOM 754 N N . PHE A 1 103 ? -6.741 4.640 6.487 1.00 85.50 103 PHE A N 1
ATOM 755 C CA . PHE A 1 103 ? -7.983 4.034 6.963 1.00 85.50 103 PHE A CA 1
ATOM 756 C C . PHE A 1 103 ? -7.816 3.361 8.326 1.00 85.50 103 PHE A C 1
ATOM 758 O O . PHE A 1 103 ? -8.713 3.474 9.152 1.00 85.50 103 PHE A O 1
ATOM 765 N N . LEU A 1 104 ? -6.684 2.697 8.589 1.00 79.69 104 LEU A N 1
ATOM 766 C CA . LEU A 1 104 ? -6.416 2.011 9.861 1.00 79.69 104 LEU A CA 1
ATOM 767 C C . LEU A 1 104 ? -6.020 2.970 10.997 1.00 79.69 104 LEU A C 1
ATOM 769 O O . LEU A 1 104 ? -6.314 2.685 12.157 1.00 79.69 104 LEU A O 1
ATOM 773 N N . LEU A 1 105 ? -5.391 4.109 10.688 1.00 81.69 105 LEU A N 1
ATOM 774 C CA . LEU A 1 105 ? -4.930 5.097 11.672 1.00 81.69 105 LEU A CA 1
ATOM 775 C C . LEU A 1 105 ? -6.013 5.569 12.671 1.00 81.69 105 LEU A C 1
ATOM 777 O O . LEU A 1 105 ? -5.742 5.551 13.872 1.00 81.69 105 LEU A O 1
ATOM 781 N N . PRO A 1 106 ? -7.241 5.949 12.255 1.00 80.94 106 PRO A N 1
ATOM 782 C CA . PRO A 1 106 ? -8.291 6.353 13.192 1.00 80.94 106 PRO A CA 1
ATOM 783 C C . PRO A 1 106 ? -8.811 5.205 14.064 1.00 80.94 106 PRO A C 1
ATOM 785 O O . PRO A 1 106 ? -9.298 5.467 15.158 1.00 80.94 106 PRO A O 1
ATOM 788 N N . PHE A 1 107 ? -8.719 3.949 13.612 1.00 79.00 107 PHE A N 1
ATOM 789 C CA . PHE A 1 107 ? -9.073 2.792 14.444 1.00 79.00 107 PHE A CA 1
ATOM 790 C C . PHE A 1 107 ? -7.987 2.473 15.468 1.00 79.00 107 PHE A C 1
ATOM 792 O O . PHE A 1 107 ? -8.295 1.888 16.497 1.00 79.00 107 PHE A O 1
ATOM 799 N N . LEU A 1 108 ? -6.734 2.842 15.185 1.00 74.75 108 LEU A N 1
ATOM 800 C CA . LEU A 1 108 ? -5.606 2.653 16.094 1.00 74.75 108 LEU A CA 1
ATOM 801 C C . LEU A 1 108 ? -5.553 3.716 17.202 1.00 74.75 108 LEU A C 1
ATOM 803 O O . LEU A 1 108 ? -5.146 3.413 18.317 1.00 74.75 108 LEU A O 1
ATOM 807 N N . LEU A 1 109 ? -5.927 4.960 16.894 1.00 75.69 109 LEU A N 1
ATOM 808 C CA . LEU A 1 109 ? -5.904 6.086 17.841 1.00 75.69 109 LEU A CA 1
ATOM 809 C C . LEU A 1 109 ? -7.110 6.121 18.800 1.00 75.69 109 LEU A C 1
ATOM 811 O O . LEU A 1 109 ? -7.253 7.084 19.553 1.00 75.69 109 LEU A O 1
ATOM 815 N N . LYS A 1 110 ? -7.988 5.119 18.742 1.00 60.28 110 LYS A N 1
ATOM 816 C CA . LYS A 1 110 ? -9.245 5.047 19.488 1.00 60.28 110 LYS A CA 1
ATOM 817 C C . LYS A 1 110 ? -9.192 3.940 20.529 1.00 60.28 110 LYS A C 1
ATOM 819 O O . LYS A 1 110 ? -9.740 4.178 21.625 1.00 60.28 110 LYS A O 1
#

pLDDT: mean 71.83, std 13.07, range [47.09, 92.31]

Sequence (110 aa):
MGMLAAPGLVRLLALGFQDIAGKVGLTAELTRIMFPYLLFIGLMALVMALLNAVRVFAAPAFTPVLLNASIISCALLGARHSDTPERWFALGVLLGGMLQLGFLLPFLLK